Protein AF-A0A7V5NBK6-F1 (afdb_monomer_lite)

Foldseek 3Di:
DDDPPPPPDPPLADVVLVVLLVVLVVQLVVCVVVVVVVSSVVSLVVLVVVLVVLCVVVVLVVCVVVVHPCSVRNVVNSLVSQVSSLVSCCVVCVVVSVVVVVCSVCVVVPPPDDPVDDDDD

pLDDT: mean 81.42, std 16.16, range [35.44, 95.81]

Radius of gyration: 16.37 Å; chains: 1; bounding box: 48×30×37 Å

Secondary structure (DSSP, 8-state):
--------S--S--HHHHHHHHHHHHHHHHHHHTT-HHHHHHHHHHHHHHHHHHHHHH-HHHHHHTT-THHHHHHHHHHHHHHHHHHHHTTT-HHHHHHHHHHHHHTTT-TT----SPPP-

Structure (mmCIF, N/CA/C/O backbone):
data_AF-A0A7V5NBK6-F1
#
_entry.id   AF-A0A7V5NBK6-F1
#
loop_
_atom_site.group_PDB
_atom_site.id
_atom_site.type_symbol
_atom_site.label_atom_id
_atom_site.label_alt_id
_atom_site.label_comp_id
_atom_site.label_asym_id
_atom_site.label_entity_id
_atom_site.label_seq_id
_atom_site.pdbx_PDB_ins_code
_atom_site.Cartn_x
_atom_site.Cartn_y
_atom_site.Cartn_z
_atom_site.occupancy
_atom_site.B_iso_or_equiv
_atom_site.auth_seq_id
_atom_site.auth_comp_id
_atom_site.auth_asym_id
_atom_site.auth_atom_id
_atom_site.pdbx_PDB_model_num
ATOM 1 N N . TYR A 1 1 ? -25.155 3.751 -3.894 1.00 35.44 1 TYR A N 1
ATOM 2 C CA . TYR A 1 1 ? -23.989 4.277 -4.616 1.00 35.44 1 TYR A CA 1
ATOM 3 C C . TYR A 1 1 ? -23.010 3.127 -4.703 1.00 35.44 1 TYR A C 1
ATOM 5 O O . TYR A 1 1 ? -22.142 3.008 -3.852 1.00 35.44 1 TYR A O 1
ATOM 13 N N . ASP A 1 2 ? -23.285 2.220 -5.639 1.00 42.22 2 ASP A N 1
ATOM 14 C CA . ASP A 1 2 ? -22.357 1.173 -6.062 1.00 42.22 2 ASP A CA 1
ATOM 15 C C . ASP A 1 2 ? -21.517 1.798 -7.172 1.00 42.22 2 ASP A C 1
ATOM 17 O O . ASP A 1 2 ? -22.038 2.077 -8.251 1.00 42.22 2 ASP A O 1
ATOM 21 N N . ASP A 1 3 ? -20.259 2.114 -6.872 1.00 48.06 3 ASP A N 1
ATOM 22 C CA . ASP A 1 3 ? -19.284 2.413 -7.916 1.00 48.06 3 ASP A CA 1
ATOM 23 C C . ASP A 1 3 ? -18.773 1.071 -8.456 1.00 48.06 3 ASP A C 1
ATOM 25 O O . ASP A 1 3 ? -17.8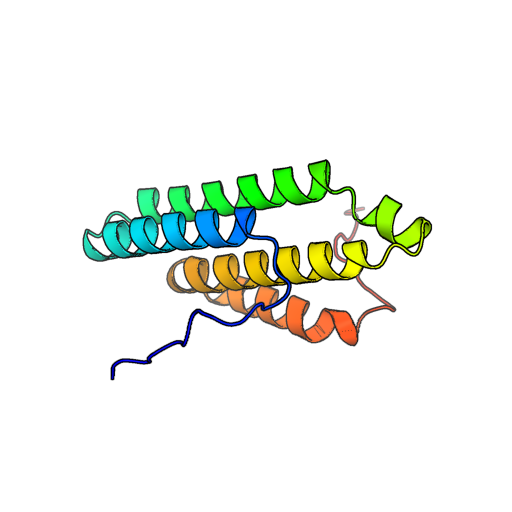92 0.438 -7.868 1.00 48.06 3 ASP A O 1
ATOM 29 N N . ASP A 1 4 ? -19.365 0.641 -9.571 1.00 44.78 4 ASP A N 1
ATOM 30 C CA . ASP A 1 4 ? -18.844 -0.405 -10.454 1.00 44.78 4 ASP A CA 1
ATOM 31 C C . ASP A 1 4 ? -17.496 0.062 -11.031 1.00 44.78 4 ASP A C 1
ATOM 33 O O . ASP A 1 4 ? -17.412 0.690 -12.090 1.00 44.78 4 ASP A O 1
ATOM 37 N N . TYR A 1 5 ? -16.409 -0.221 -10.312 1.00 48.91 5 TYR A N 1
ATOM 38 C CA . TYR A 1 5 ? -15.065 -0.161 -10.876 1.00 48.91 5 TYR A CA 1
ATOM 39 C C . TYR A 1 5 ? -14.827 -1.420 -11.716 1.00 48.91 5 TYR A C 1
ATOM 41 O O . TYR A 1 5 ? -14.483 -2.482 -11.198 1.00 48.91 5 TYR A O 1
ATOM 49 N N . ASP A 1 6 ? -15.019 -1.266 -13.024 1.00 41.75 6 ASP A N 1
ATOM 50 C CA . ASP A 1 6 ? -14.685 -2.224 -14.079 1.00 41.75 6 ASP A CA 1
ATOM 51 C C . ASP A 1 6 ? -13.217 -2.699 -13.950 1.00 41.75 6 ASP A C 1
ATOM 53 O O . ASP A 1 6 ? -12.273 -1.940 -14.186 1.00 41.75 6 ASP A O 1
ATOM 57 N N . TYR A 1 7 ? -13.023 -3.943 -13.489 1.00 47.78 7 TYR A N 1
ATOM 58 C CA . TYR A 1 7 ? -11.726 -4.503 -13.073 1.00 47.78 7 TYR A CA 1
ATOM 59 C C . TYR A 1 7 ? -11.005 -5.289 -14.189 1.00 47.78 7 TYR A C 1
ATOM 61 O O . TYR A 1 7 ? -9.951 -5.870 -13.933 1.00 47.78 7 TYR A O 1
ATOM 69 N N . ASP A 1 8 ? -11.528 -5.315 -15.418 1.00 50.47 8 ASP A N 1
ATOM 70 C CA . ASP A 1 8 ? -10.991 -6.143 -16.513 1.00 50.47 8 ASP A CA 1
ATOM 71 C C . ASP A 1 8 ? -10.438 -5.324 -17.688 1.00 50.47 8 ASP A C 1
ATOM 73 O O . ASP A 1 8 ? -10.733 -5.564 -18.857 1.00 50.47 8 ASP A O 1
ATOM 77 N N . ASN A 1 9 ? -9.535 -4.388 -17.389 1.00 45.22 9 ASN A N 1
ATOM 78 C CA . ASN A 1 9 ? -8.631 -3.836 -18.393 1.00 45.22 9 ASN A CA 1
ATOM 79 C C . ASN A 1 9 ? -7.176 -4.166 -18.024 1.00 45.22 9 ASN A C 1
ATOM 81 O O . ASN A 1 9 ? -6.767 -4.109 -16.861 1.00 45.22 9 ASN A O 1
ATOM 85 N N . ASP A 1 10 ? -6.376 -4.557 -19.019 1.00 55.09 10 ASP A N 1
ATOM 86 C CA . ASP A 1 10 ? -4.923 -4.708 -18.901 1.00 55.09 10 ASP A CA 1
ATOM 87 C C . ASP A 1 10 ? -4.296 -3.333 -18.612 1.00 55.09 10 ASP A C 1
ATOM 89 O O . ASP A 1 10 ? -3.780 -2.633 -19.481 1.00 55.09 10 ASP A O 1
ATOM 93 N N . ASP A 1 11 ? -4.374 -2.903 -17.354 1.00 57.75 11 ASP A N 1
ATOM 94 C CA . ASP A 1 1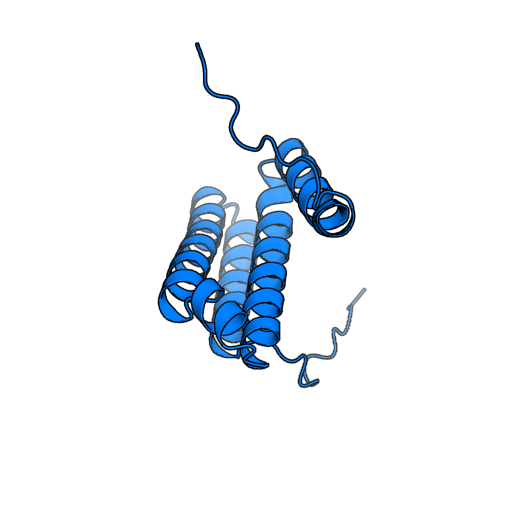1 ? -3.920 -1.589 -16.902 1.00 57.75 11 ASP A CA 1
ATOM 95 C C . ASP A 1 11 ? -2.388 -1.446 -16.957 1.00 57.75 11 ASP A C 1
ATOM 97 O O . ASP A 1 11 ? -1.833 -0.417 -16.552 1.00 57.75 11 ASP A O 1
ATOM 101 N N . GLY A 1 12 ? -1.665 -2.479 -17.402 1.00 67.50 12 GLY A N 1
ATOM 102 C CA . GLY A 1 12 ? -0.210 -2.497 -17.450 1.00 67.50 12 GLY A CA 1
ATOM 103 C C . GLY A 1 12 ? 0.440 -2.453 -16.065 1.00 67.50 12 GLY A C 1
ATOM 104 O O . GLY A 1 12 ? 1.528 -1.894 -15.930 1.00 67.50 12 GLY A O 1
ATOM 105 N N . TYR A 1 13 ? -0.216 -3.003 -15.039 1.00 79.19 13 TYR A N 1
ATOM 106 C CA . TYR A 1 13 ? 0.362 -3.230 -13.709 1.00 79.19 13 TYR A CA 1
ATOM 107 C C . TYR A 1 13 ? 0.889 -4.666 -13.583 1.00 79.19 13 TYR A C 1
ATOM 109 O O . TYR A 1 13 ? 0.547 -5.535 -14.384 1.00 79.19 13 TYR A O 1
ATOM 117 N N . ASP A 1 14 ? 1.768 -4.921 -12.614 1.00 84.44 14 ASP A N 1
ATOM 118 C CA . ASP A 1 14 ? 2.157 -6.292 -12.273 1.00 84.44 14 ASP A CA 1
ATOM 119 C C . ASP A 1 14 ? 1.028 -6.969 -11.473 1.00 84.44 14 ASP A C 1
ATOM 121 O O . ASP A 1 14 ? 0.571 -6.438 -10.453 1.00 84.44 14 ASP A O 1
ATOM 125 N N . ASN A 1 15 ? 0.565 -8.123 -11.961 1.00 87.44 15 ASN A N 1
ATOM 126 C CA . ASN A 1 15 ? -0.559 -8.859 -11.382 1.00 87.44 15 ASN A CA 1
ATOM 127 C C . ASN A 1 15 ? -0.257 -9.305 -9.951 1.00 87.44 15 ASN A C 1
ATOM 129 O O . ASN A 1 15 ? -1.145 -9.278 -9.107 1.00 87.44 15 ASN A O 1
ATOM 133 N N . GLU A 1 16 ? 1.010 -9.595 -9.641 1.00 88.44 16 GLU A N 1
ATOM 134 C CA . GLU A 1 16 ? 1.426 -9.974 -8.290 1.00 88.44 16 GLU A CA 1
ATOM 135 C C . GLU A 1 16 ? 1.048 -8.906 -7.248 1.00 88.44 16 GLU A C 1
ATOM 137 O O . GLU A 1 16 ? 0.559 -9.216 -6.159 1.00 88.44 16 GLU A O 1
ATOM 142 N N . ILE A 1 17 ? 1.254 -7.629 -7.585 1.00 91.19 17 ILE A N 1
ATOM 143 C CA . ILE A 1 17 ? 0.949 -6.512 -6.686 1.00 91.19 17 ILE A CA 1
ATOM 144 C C . ILE A 1 17 ? -0.551 -6.233 -6.646 1.00 91.19 17 ILE A C 1
ATOM 146 O O . ILE A 1 17 ? -1.062 -5.901 -5.577 1.00 91.19 17 ILE A O 1
ATOM 150 N N . LYS A 1 18 ? -1.263 -6.401 -7.767 1.00 90.88 18 LYS A N 1
ATOM 151 C CA . LYS A 1 18 ? -2.729 -6.287 -7.807 1.00 90.88 18 LYS A CA 1
ATOM 152 C C . LYS A 1 18 ? -3.402 -7.326 -6.914 1.00 90.88 18 LYS A C 1
ATOM 154 O O . LYS A 1 18 ? -4.229 -6.972 -6.080 1.00 90.88 18 LYS A O 1
ATOM 159 N N . ASP A 1 19 ? -3.017 -8.589 -7.039 1.00 91.31 19 ASP A N 1
ATOM 160 C CA . ASP A 1 19 ? -3.617 -9.672 -6.259 1.00 91.31 19 ASP A CA 1
ATOM 161 C C . ASP A 1 19 ? -3.348 -9.486 -4.764 1.00 91.31 19 ASP A C 1
ATOM 163 O O . ASP A 1 19 ? -4.234 -9.668 -3.922 1.00 91.31 19 ASP A O 1
ATOM 167 N N . PHE A 1 20 ? -2.136 -9.040 -4.418 1.00 92.81 20 PHE A N 1
ATOM 168 C CA . PHE A 1 20 ? -1.808 -8.721 -3.035 1.00 92.81 20 PHE A CA 1
ATOM 169 C C . PHE A 1 20 ? -2.574 -7.489 -2.526 1.00 92.81 20 PHE A C 1
ATOM 171 O O . PHE A 1 20 ? -3.049 -7.502 -1.393 1.00 92.81 20 PHE A O 1
ATOM 178 N N . GLN A 1 21 ? -2.758 -6.455 -3.355 1.00 94.06 21 GLN A N 1
ATOM 179 C CA . GLN A 1 21 ? -3.557 -5.269 -3.026 1.00 94.06 21 GLN A CA 1
ATOM 180 C C . GLN A 1 21 ? -5.001 -5.653 -2.698 1.00 94.06 21 GLN A C 1
ATOM 182 O O . GLN A 1 21 ? -5.469 -5.289 -1.621 1.00 94.06 21 GLN A O 1
ATOM 187 N N . LYS A 1 22 ? -5.660 -6.454 -3.546 1.00 92.94 22 LYS A N 1
ATOM 188 C CA . LYS A 1 22 ? -7.026 -6.953 -3.305 1.00 92.94 22 LYS A CA 1
ATOM 189 C C . LYS A 1 22 ? -7.138 -7.690 -1.978 1.00 92.94 22 LYS A C 1
ATOM 191 O O . LYS A 1 22 ? -8.056 -7.462 -1.194 1.00 92.94 22 LYS A O 1
ATOM 196 N N . LYS A 1 23 ? -6.178 -8.575 -1.698 1.00 94.69 23 LYS A N 1
ATOM 197 C CA . LYS A 1 23 ? -6.149 -9.323 -0.438 1.00 94.69 23 LYS A CA 1
ATOM 198 C C . LYS A 1 23 ? -6.077 -8.382 0.766 1.00 94.69 23 LYS A C 1
ATOM 200 O O . LYS A 1 23 ? -6.795 -8.589 1.743 1.00 94.69 23 LYS A O 1
ATOM 205 N N . ILE A 1 24 ? -5.215 -7.368 0.707 1.00 94.81 24 ILE A N 1
ATOM 206 C CA . ILE A 1 24 ? -5.074 -6.392 1.791 1.00 94.81 24 ILE A CA 1
ATOM 207 C C . ILE A 1 24 ? -6.312 -5.513 1.913 1.00 94.81 24 ILE A C 1
ATOM 209 O O . ILE A 1 24 ? -6.725 -5.255 3.034 1.00 94.81 24 ILE A O 1
ATOM 213 N N . GLU A 1 25 ? -6.942 -5.124 0.809 1.00 93.94 25 GLU A N 1
ATOM 214 C CA . GLU A 1 25 ? -8.180 -4.344 0.812 1.00 93.94 25 GLU A CA 1
ATOM 215 C C . GLU A 1 25 ? -9.305 -5.055 1.570 1.00 93.94 25 GLU A C 1
ATOM 217 O O . GLU A 1 25 ? -9.909 -4.477 2.473 1.00 93.94 25 GLU A O 1
ATOM 222 N N . VAL A 1 26 ? -9.518 -6.342 1.277 1.00 94.81 26 VAL A N 1
ATOM 223 C CA . VAL A 1 26 ? -10.523 -7.165 1.964 1.00 94.81 26 VAL A CA 1
ATOM 224 C C . VAL A 1 26 ? -10.208 -7.288 3.457 1.00 94.81 26 VAL A C 1
ATOM 226 O O . VAL A 1 26 ? -11.099 -7.132 4.295 1.00 94.81 26 VAL A O 1
ATOM 229 N N . ILE A 1 27 ? -8.943 -7.543 3.811 1.00 94.31 27 ILE A N 1
ATOM 230 C CA . ILE A 1 27 ? -8.518 -7.636 5.215 1.00 94.31 27 ILE A CA 1
ATOM 231 C C . ILE A 1 27 ? -8.724 -6.292 5.917 1.00 94.31 27 ILE A C 1
ATOM 233 O O . ILE A 1 27 ? -9.300 -6.253 7.000 1.00 94.31 27 ILE A O 1
ATOM 237 N N . TYR A 1 28 ? -8.283 -5.199 5.303 1.00 94.06 28 TYR A N 1
ATOM 238 C CA . TYR A 1 28 ? -8.379 -3.852 5.843 1.00 94.06 28 TYR A CA 1
ATOM 239 C C . TYR A 1 28 ? -9.836 -3.463 6.101 1.00 94.06 28 TYR A C 1
ATOM 241 O O . TYR A 1 28 ? -10.166 -3.083 7.221 1.00 94.06 28 TYR A O 1
ATOM 249 N N . ALA A 1 29 ? -10.721 -3.637 5.113 1.00 93.81 29 ALA A N 1
ATOM 250 C CA . ALA A 1 29 ? -12.145 -3.339 5.249 1.00 93.81 29 ALA A CA 1
ATOM 251 C C . ALA A 1 29 ? -12.797 -4.166 6.367 1.00 93.81 29 ALA A C 1
ATOM 253 O O . ALA A 1 29 ? -13.503 -3.622 7.216 1.00 93.81 29 ALA A O 1
ATOM 254 N N . ASN A 1 30 ? -12.503 -5.469 6.432 1.00 95.81 30 ASN A N 1
ATOM 255 C CA . ASN A 1 30 ? -13.010 -6.338 7.493 1.00 95.81 30 ASN A CA 1
ATOM 256 C C . ASN A 1 30 ? -12.528 -5.889 8.885 1.00 95.81 30 ASN A C 1
ATOM 258 O O . ASN A 1 30 ? -13.326 -5.792 9.817 1.00 95.81 30 ASN A O 1
ATOM 262 N N . LYS A 1 31 ? -11.235 -5.577 9.032 1.00 95.12 31 LYS A N 1
ATOM 263 C CA . LYS A 1 31 ? -10.664 -5.116 10.304 1.00 95.12 31 LYS A CA 1
ATOM 264 C C . LYS A 1 31 ? -11.204 -3.753 10.719 1.00 95.12 31 LYS A C 1
ATOM 266 O O . LYS A 1 31 ? -11.528 -3.577 11.891 1.00 95.12 31 LYS A O 1
ATOM 271 N N . MET A 1 32 ? -11.384 -2.836 9.773 1.00 92.00 32 MET A N 1
ATOM 272 C CA . MET A 1 32 ? -11.971 -1.524 10.034 1.00 92.00 32 MET A CA 1
ATOM 273 C C . MET A 1 32 ? -13.431 -1.638 10.498 1.00 92.00 32 MET A C 1
ATOM 275 O O . MET A 1 32 ? -13.799 -1.019 11.493 1.00 92.00 32 MET A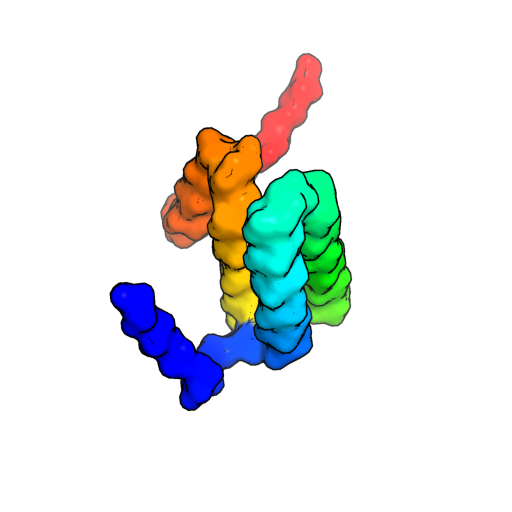 O 1
ATOM 279 N N . ASN A 1 33 ? -14.234 -2.497 9.855 1.00 94.62 33 ASN A N 1
ATOM 280 C CA . ASN A 1 33 ? -15.630 -2.750 10.238 1.00 94.62 33 ASN A CA 1
ATOM 281 C C . ASN A 1 33 ? -15.766 -3.369 11.637 1.00 94.62 33 ASN A C 1
ATOM 283 O O . ASN A 1 33 ? -16.750 -3.129 12.329 1.00 94.62 33 ASN A O 1
ATOM 287 N N . ASN A 1 34 ? -14.769 -4.145 12.065 1.00 95.44 34 ASN A N 1
ATOM 288 C CA . ASN A 1 34 ? -14.718 -4.755 13.392 1.00 95.44 34 ASN A CA 1
ATOM 289 C C . ASN A 1 34 ? -14.028 -3.868 14.447 1.00 95.44 34 ASN A C 1
ATOM 291 O O . ASN A 1 34 ? -13.725 -4.351 15.536 1.00 95.44 34 ASN A O 1
ATOM 295 N N . TYR A 1 35 ? -13.742 -2.596 14.140 1.00 92.38 35 TYR A N 1
ATOM 296 C CA . TYR A 1 35 ? -13.006 -1.663 15.009 1.00 92.38 35 TYR A CA 1
ATOM 297 C C . TYR A 1 35 ? -11.597 -2.151 15.417 1.00 92.38 35 TYR A C 1
ATOM 299 O O . TYR A 1 35 ? -11.006 -1.669 16.383 1.00 92.38 35 TYR A O 1
ATOM 307 N N . GLN A 1 36 ? -11.017 -3.079 14.650 1.00 94.56 36 GLN A N 1
ATOM 308 C CA . GLN A 1 36 ? -9.682 -3.652 14.851 1.00 94.56 36 GLN A CA 1
ATOM 309 C C . GLN A 1 36 ? -8.616 -2.796 14.151 1.00 94.56 36 GLN A C 1
ATOM 311 O O . GLN A 1 36 ? -8.009 -3.187 13.151 1.00 94.56 36 GLN A O 1
ATOM 316 N N . LEU A 1 37 ? -8.434 -1.573 14.653 1.00 91.88 37 LEU A N 1
ATOM 317 C CA . LEU A 1 37 ? -7.603 -0.538 14.026 1.00 91.88 37 LEU A CA 1
ATOM 318 C C . LEU A 1 37 ? -6.122 -0.931 13.908 1.00 91.88 37 LEU A C 1
ATOM 320 O O . LEU A 1 37 ? -5.481 -0.651 12.894 1.00 91.88 37 LEU A O 1
ATOM 324 N N . TYR A 1 38 ? -5.575 -1.596 14.926 1.00 93.31 38 TYR A N 1
ATOM 325 C CA . TYR A 1 38 ? -4.172 -2.015 14.942 1.00 93.31 38 TYR A CA 1
ATOM 326 C C . TYR A 1 38 ? -3.890 -3.092 13.886 1.00 93.31 38 TYR A C 1
ATOM 328 O O . TYR A 1 38 ? -2.884 -3.051 13.175 1.00 93.31 38 TYR A O 1
ATOM 336 N N . GLU A 1 39 ? -4.804 -4.043 13.735 1.00 93.88 39 GLU A N 1
ATOM 337 C CA . GLU A 1 39 ? -4.729 -5.112 12.751 1.00 93.88 39 GLU A CA 1
ATOM 338 C C . GLU A 1 39 ? -4.934 -4.578 11.331 1.00 93.88 39 GLU A C 1
ATOM 340 O O . GLU A 1 39 ? -4.223 -5.003 10.418 1.00 93.88 39 GLU A O 1
ATOM 345 N N . ALA A 1 40 ? -5.844 -3.613 11.145 1.00 93.44 40 ALA A N 1
ATOM 346 C CA . ALA A 1 40 ? -6.010 -2.910 9.874 1.00 93.44 40 ALA A CA 1
ATOM 347 C C . ALA A 1 40 ? -4.705 -2.205 9.467 1.00 93.44 40 ALA A C 1
ATOM 349 O O . ALA A 1 40 ? -4.220 -2.378 8.348 1.00 93.44 40 ALA A O 1
ATOM 350 N N . LEU A 1 41 ? -4.072 -1.492 10.403 1.00 94.19 41 LEU A N 1
ATOM 351 C CA . LEU A 1 41 ? -2.787 -0.831 10.176 1.00 94.19 41 LEU A CA 1
ATOM 352 C C . LEU A 1 41 ? -1.664 -1.838 9.874 1.00 94.19 41 LEU A C 1
ATOM 354 O O . LEU A 1 41 ? -0.846 -1.626 8.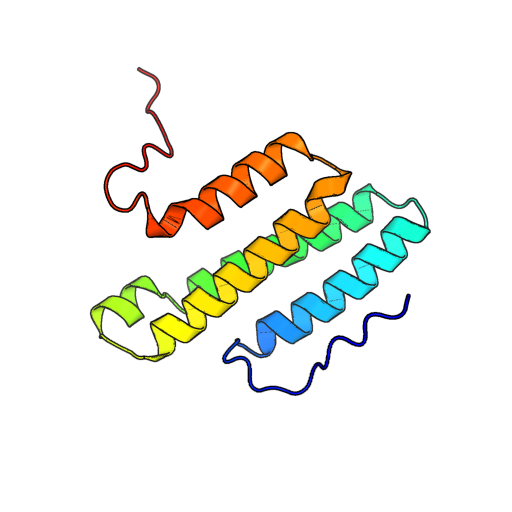979 1.00 94.19 41 LEU A O 1
ATOM 358 N N . THR A 1 42 ? -1.648 -2.972 10.574 1.00 94.75 42 THR A N 1
ATOM 359 C CA . THR A 1 42 ? -0.685 -4.056 10.334 1.00 94.75 42 THR A CA 1
ATOM 360 C C . THR A 1 42 ? -0.834 -4.636 8.925 1.00 94.75 42 THR A C 1
ATOM 362 O O . THR A 1 42 ? 0.171 -4.909 8.261 1.00 94.75 42 THR A O 1
ATOM 365 N N . ALA A 1 43 ? -2.068 -4.770 8.429 1.00 94.44 43 ALA A N 1
ATOM 366 C CA . ALA A 1 43 ? -2.335 -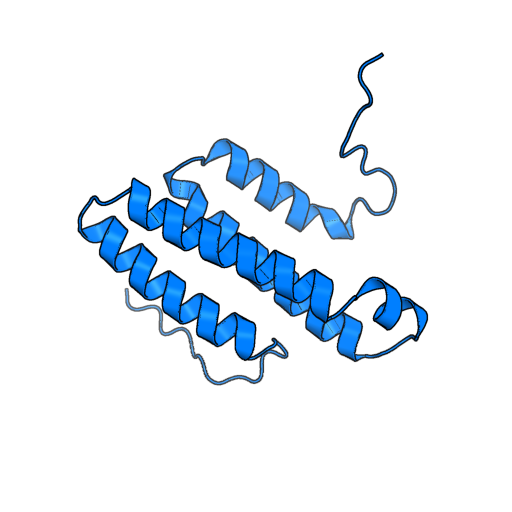5.195 7.059 1.00 94.44 43 ALA A CA 1
ATOM 367 C C . ALA A 1 43 ? -1.764 -4.193 6.041 1.00 94.44 43 ALA A C 1
ATOM 369 O O . ALA A 1 43 ? -1.050 -4.602 5.122 1.00 94.44 43 ALA A O 1
ATOM 370 N N . VAL A 1 44 ? -1.963 -2.888 6.250 1.00 94.94 44 VAL A N 1
ATOM 371 C CA . VAL A 1 44 ? -1.365 -1.846 5.395 1.00 94.94 44 VAL A CA 1
ATOM 372 C C . VAL A 1 44 ? 0.164 -1.921 5.412 1.00 94.94 44 VAL A C 1
ATOM 374 O O . VAL A 1 44 ? 0.793 -1.916 4.354 1.00 94.94 44 VAL A O 1
ATOM 377 N N . PHE A 1 45 ? 0.793 -2.082 6.579 1.00 93.75 45 PHE A N 1
ATOM 378 C CA . PHE A 1 45 ? 2.251 -2.229 6.658 1.00 93.75 45 PHE A CA 1
ATOM 379 C C . PHE A 1 45 ? 2.773 -3.498 5.981 1.00 93.75 45 PHE A C 1
ATOM 381 O O . PHE A 1 45 ? 3.888 -3.501 5.458 1.00 93.75 45 PHE A O 1
ATOM 388 N N . SER A 1 46 ? 1.987 -4.575 5.944 1.00 95.00 46 SER A N 1
ATOM 389 C CA . SER A 1 46 ? 2.355 -5.764 5.172 1.00 95.00 46 SER A CA 1
ATOM 390 C C . SER A 1 46 ? 2.393 -5.475 3.664 1.00 95.00 46 SER A C 1
ATOM 392 O O . SER A 1 46 ? 3.287 -5.962 2.971 1.00 95.00 46 SER A O 1
ATOM 394 N N . PHE A 1 47 ? 1.506 -4.602 3.171 1.00 95.06 47 PHE A N 1
ATOM 395 C CA . PHE A 1 47 ? 1.528 -4.113 1.793 1.00 95.06 47 PHE A CA 1
ATOM 396 C C . PHE A 1 47 ? 2.746 -3.231 1.509 1.00 95.06 47 PHE A C 1
ATOM 398 O O . PHE A 1 47 ? 3.426 -3.436 0.506 1.00 95.06 47 PHE A O 1
ATOM 405 N N . VAL A 1 48 ? 3.093 -2.324 2.430 1.00 94.06 48 VAL A N 1
ATOM 406 C CA . VAL A 1 48 ? 4.327 -1.518 2.347 1.00 94.06 48 VAL A CA 1
ATOM 407 C C . VAL A 1 48 ? 5.557 -2.420 2.205 1.00 94.06 48 VAL A C 1
ATOM 409 O O . VAL A 1 48 ? 6.363 -2.225 1.298 1.00 94.06 48 VAL A O 1
ATOM 412 N N . LYS A 1 49 ? 5.675 -3.457 3.045 1.00 94.31 49 LYS A N 1
ATOM 413 C CA . LYS A 1 49 ? 6.777 -4.433 2.971 1.00 94.31 49 LYS A CA 1
ATOM 414 C C . LYS A 1 49 ? 6.803 -5.183 1.639 1.00 94.31 49 LYS A C 1
ATOM 416 O O . LYS A 1 49 ? 7.878 -5.433 1.103 1.00 94.31 49 LYS A O 1
ATOM 421 N N . LYS A 1 50 ? 5.638 -5.536 1.089 1.00 93.50 50 LYS A N 1
ATOM 422 C CA . LYS A 1 50 ? 5.561 -6.204 -0.215 1.00 93.50 50 LYS A CA 1
ATOM 423 C C . LYS A 1 50 ? 6.056 -5.298 -1.345 1.00 93.50 50 LYS A C 1
ATOM 425 O O . LYS A 1 50 ? 6.790 -5.772 -2.207 1.00 93.50 50 LYS A O 1
ATOM 430 N N . LEU A 1 51 ? 5.706 -4.010 -1.328 1.00 92.75 51 LEU A N 1
ATOM 431 C CA . LEU A 1 51 ? 6.222 -3.044 -2.304 1.00 92.75 51 LEU A CA 1
ATOM 432 C C . LEU A 1 51 ? 7.735 -2.843 -2.178 1.00 92.75 51 LEU A C 1
ATOM 434 O O . LEU A 1 51 ? 8.410 -2.756 -3.201 1.00 92.75 51 LEU A O 1
ATOM 438 N N . ASP A 1 52 ? 8.265 -2.817 -0.953 1.00 92.56 52 ASP A N 1
ATOM 439 C CA . ASP A 1 52 ? 9.709 -2.740 -0.699 1.00 92.56 52 ASP A CA 1
ATOM 440 C C . ASP A 1 52 ? 10.459 -3.969 -1.252 1.00 92.56 52 ASP A C 1
ATOM 442 O O . ASP A 1 52 ? 11.487 -3.862 -1.919 1.00 92.56 52 ASP A O 1
ATOM 446 N N . GLN A 1 53 ? 9.898 -5.167 -1.084 1.00 93.19 53 GLN A N 1
ATOM 447 C CA . GLN A 1 53 ? 10.446 -6.370 -1.717 1.00 93.19 53 GLN A CA 1
ATOM 448 C C . GLN A 1 53 ? 10.371 -6.293 -3.245 1.00 93.19 53 GLN A C 1
ATOM 450 O O . GLN A 1 53 ? 11.326 -6.652 -3.929 1.00 93.19 53 GLN A O 1
ATOM 455 N N . TYR A 1 54 ? 9.260 -5.797 -3.787 1.00 91.75 54 TYR A N 1
ATOM 456 C CA . TYR A 1 54 ? 9.048 -5.692 -5.226 1.00 91.75 54 TYR A CA 1
ATOM 457 C C . TYR A 1 54 ? 10.017 -4.711 -5.900 1.00 91.75 54 TYR A C 1
ATOM 459 O O . TYR A 1 54 ? 10.585 -5.036 -6.943 1.00 91.75 54 TYR A O 1
ATOM 467 N N . ILE A 1 55 ? 10.265 -3.537 -5.303 1.00 90.88 55 ILE A N 1
ATOM 468 C CA . ILE A 1 55 ? 11.253 -2.585 -5.838 1.00 90.88 55 ILE A CA 1
ATOM 469 C C . ILE A 1 55 ? 12.667 -3.178 -5.823 1.00 90.88 55 ILE A C 1
ATOM 471 O O . ILE A 1 55 ? 13.397 -3.006 -6.797 1.00 90.88 55 ILE A O 1
ATOM 475 N N . ASN A 1 56 ? 13.022 -3.924 -4.772 1.00 89.69 56 ASN A N 1
ATOM 476 C CA . ASN A 1 56 ? 14.316 -4.596 -4.671 1.00 89.69 56 ASN A CA 1
ATOM 477 C C . ASN A 1 56 ? 14.461 -5.743 -5.681 1.00 89.69 56 ASN A C 1
ATOM 479 O O . ASN A 1 56 ? 15.528 -5.916 -6.250 1.00 89.69 56 ASN A O 1
ATOM 483 N N . GLN A 1 57 ? 13.400 -6.508 -5.947 1.00 89.75 57 GLN A N 1
ATOM 484 C CA . GLN A 1 57 ? 13.439 -7.615 -6.912 1.00 89.75 57 GLN A CA 1
ATOM 485 C C . GLN A 1 57 ? 13.494 -7.143 -8.365 1.00 89.75 57 GLN A C 1
ATOM 487 O O . GLN A 1 57 ? 14.172 -7.751 -9.188 1.00 89.75 57 GLN A O 1
ATOM 492 N N . LYS A 1 58 ? 12.744 -6.089 -8.706 1.00 87.44 58 LYS A N 1
ATOM 493 C CA . LYS A 1 58 ? 12.667 -5.586 -10.085 1.00 87.44 58 LYS A CA 1
ATOM 494 C C . LYS A 1 58 ? 13.793 -4.615 -10.436 1.00 87.44 58 LYS A C 1
ATOM 496 O O . LYS A 1 58 ? 13.935 -4.288 -11.609 1.00 87.44 58 LYS A O 1
ATOM 501 N N . GLU A 1 59 ? 14.532 -4.121 -9.440 1.00 88.50 59 GLU A N 1
ATOM 502 C CA . GLU A 1 59 ? 15.661 -3.192 -9.581 1.00 88.50 59 GLU A CA 1
ATOM 503 C C . GLU A 1 59 ? 15.445 -2.131 -10.680 1.00 88.50 59 GLU A C 1
ATOM 505 O O . GLU A 1 59 ? 16.196 -2.060 -11.662 1.00 88.50 59 GLU A O 1
ATOM 510 N N . PRO A 1 60 ? 14.405 -1.280 -10.571 1.00 83.00 60 PRO A N 1
ATOM 511 C CA . PRO A 1 60 ? 14.000 -0.402 -11.668 1.00 83.00 60 PRO A CA 1
ATOM 512 C C . PRO A 1 60 ? 15.120 0.540 -12.128 1.00 83.00 60 PRO A C 1
ATOM 514 O O . PRO A 1 60 ? 15.160 0.916 -13.297 1.00 83.00 60 PRO A O 1
ATOM 517 N N . TRP A 1 61 ? 16.070 0.887 -11.251 1.00 85.56 61 TRP A N 1
ATOM 518 C CA . TRP A 1 61 ? 17.243 1.690 -11.609 1.00 85.56 61 TRP A CA 1
ATOM 519 C C . TRP A 1 61 ? 18.143 1.019 -12.655 1.00 85.56 61 TRP A C 1
ATOM 521 O O . TRP A 1 61 ? 18.730 1.728 -13.473 1.00 85.56 61 TRP A O 1
ATOM 531 N N . GLN A 1 62 ? 18.251 -0.314 -12.670 1.00 84.56 62 GLN A N 1
ATOM 532 C CA . GLN A 1 62 ? 18.983 -1.035 -13.717 1.00 84.56 62 GLN A CA 1
ATOM 533 C C . GLN A 1 62 ? 18.172 -1.089 -15.011 1.00 84.56 62 GLN A C 1
ATOM 535 O O . GLN A 1 62 ? 18.704 -0.833 -16.091 1.00 84.56 62 GLN A O 1
ATOM 540 N N . LEU A 1 63 ? 16.863 -1.338 -14.910 1.00 83.38 63 LEU A N 1
ATOM 541 C CA . LEU A 1 63 ? 15.973 -1.396 -16.073 1.00 83.38 63 LEU A CA 1
ATOM 542 C C . LEU A 1 63 ? 15.935 -0.064 -16.841 1.00 83.38 63 LEU A C 1
ATOM 544 O O . LEU A 1 63 ? 15.947 -0.062 -18.072 1.00 83.38 63 LEU A O 1
ATOM 548 N N . ILE A 1 64 ? 15.957 1.068 -16.127 1.00 84.31 64 ILE A N 1
ATOM 549 C CA . ILE A 1 64 ? 16.027 2.411 -16.726 1.00 84.31 64 ILE A CA 1
ATOM 550 C C . ILE A 1 64 ? 17.350 2.610 -17.473 1.00 84.31 64 ILE A C 1
ATOM 552 O O . ILE A 1 64 ? 17.344 3.098 -18.605 1.00 84.31 64 ILE A O 1
ATOM 556 N N . LYS A 1 65 ? 18.483 2.212 -16.873 1.00 81.62 65 LYS A N 1
ATOM 557 C CA . LYS A 1 65 ? 19.808 2.314 -17.514 1.00 81.62 65 LYS A CA 1
ATOM 558 C C . LYS A 1 65 ? 19.870 1.513 -18.812 1.00 81.62 65 LYS A C 1
ATOM 560 O O . LYS A 1 65 ? 20.423 1.991 -19.797 1.00 81.62 65 LYS A O 1
ATOM 565 N N . ASN A 1 66 ? 19.224 0.352 -18.831 1.00 81.50 66 ASN A N 1
ATOM 566 C CA . ASN A 1 66 ? 19.160 -0.533 -19.991 1.00 81.50 66 ASN A CA 1
ATOM 567 C C . ASN A 1 66 ? 18.079 -0.130 -21.015 1.00 81.50 66 ASN A C 1
ATOM 569 O O . ASN A 1 66 ? 17.856 -0.864 -21.973 1.00 81.50 66 ASN A O 1
ATOM 573 N N . ARG A 1 67 ? 17.395 1.015 -20.828 1.00 77.62 67 ARG A N 1
ATOM 574 C CA . ARG A 1 67 ? 16.261 1.489 -21.652 1.00 77.62 67 ARG A CA 1
ATOM 575 C C . ARG A 1 67 ? 15.170 0.428 -21.860 1.00 77.62 67 ARG A C 1
ATOM 577 O O . ARG A 1 67 ? 14.503 0.414 -22.893 1.00 77.62 67 ARG A O 1
ATOM 584 N N . ASN A 1 68 ? 14.972 -0.445 -20.874 1.00 78.75 68 ASN A N 1
ATOM 585 C CA . ASN A 1 68 ? 13.960 -1.489 -20.942 1.00 78.75 68 ASN A CA 1
ATOM 586 C C . ASN A 1 68 ? 12.565 -0.874 -20.713 1.00 78.75 68 ASN A C 1
ATOM 588 O O . ASN A 1 68 ? 12.332 -0.167 -19.728 1.00 78.75 68 ASN A O 1
ATOM 592 N N . SER A 1 69 ? 11.619 -1.162 -21.611 1.00 77.88 69 SER A N 1
ATOM 593 C CA . SER A 1 69 ? 10.218 -0.736 -21.511 1.00 77.88 69 SER A CA 1
ATOM 594 C C . SER A 1 69 ? 9.519 -1.229 -20.238 1.00 77.88 69 SER A C 1
ATOM 596 O O . SER A 1 69 ? 8.587 -0.580 -19.757 1.00 77.88 69 SER A O 1
ATOM 598 N N . GLU A 1 70 ? 9.992 -2.325 -19.641 1.00 81.06 70 GLU A N 1
ATOM 599 C CA . GLU A 1 70 ? 9.479 -2.871 -18.380 1.00 81.06 70 GLU A CA 1
ATOM 600 C C . GLU A 1 70 ? 9.692 -1.933 -17.189 1.00 81.06 70 GLU A C 1
ATOM 602 O O . GLU A 1 70 ? 8.879 -1.930 -16.264 1.00 81.06 70 GLU A O 1
ATOM 607 N N . ALA A 1 71 ? 10.708 -1.061 -17.230 1.00 82.81 71 ALA A N 1
ATOM 608 C CA . ALA A 1 71 ? 10.932 -0.061 -16.186 1.00 82.81 71 ALA A CA 1
ATOM 609 C C . ALA A 1 71 ? 9.681 0.797 -15.951 1.00 82.81 71 ALA A C 1
ATOM 611 O O . ALA A 1 71 ? 9.302 1.076 -14.812 1.00 82.81 71 ALA A O 1
ATOM 612 N N . LYS A 1 72 ? 8.989 1.171 -17.036 1.00 82.56 72 LYS A N 1
ATOM 613 C CA . LYS A 1 72 ? 7.762 1.967 -16.965 1.00 82.56 72 LYS A CA 1
ATOM 614 C C . LYS A 1 72 ? 6.642 1.196 -16.267 1.00 82.56 72 LYS A C 1
ATOM 616 O O . LYS A 1 72 ? 5.955 1.775 -15.430 1.00 82.56 72 LYS A O 1
ATOM 621 N N . LYS A 1 73 ? 6.494 -0.102 -16.556 1.00 86.12 73 LYS A N 1
ATOM 622 C CA . LYS A 1 73 ? 5.514 -0.993 -15.908 1.00 86.12 73 LYS A CA 1
ATOM 623 C C . LYS A 1 73 ? 5.781 -1.125 -14.406 1.00 86.12 73 LYS A C 1
ATOM 625 O O . LYS A 1 73 ? 4.864 -0.964 -13.597 1.00 86.12 73 LYS A O 1
ATOM 630 N N . VAL A 1 74 ? 7.040 -1.337 -14.020 1.00 88.12 74 VAL A N 1
ATOM 631 C CA . VAL A 1 74 ? 7.452 -1.452 -12.611 1.00 88.12 74 VAL A CA 1
ATOM 632 C C . VAL A 1 74 ? 7.159 -0.160 -11.843 1.00 88.12 74 VAL A C 1
ATOM 634 O O . VAL A 1 74 ? 6.502 -0.202 -10.805 1.00 88.12 74 VAL A O 1
ATOM 637 N N . LEU A 1 75 ? 7.556 0.998 -12.379 1.00 86.38 75 LEU A N 1
ATOM 638 C CA . LEU A 1 75 ? 7.309 2.302 -11.748 1.00 86.38 75 LEU A CA 1
ATOM 639 C C . LEU A 1 75 ? 5.817 2.651 -11.655 1.00 86.38 75 LEU A C 1
ATOM 641 O O . LEU A 1 75 ? 5.369 3.197 -10.642 1.00 86.38 75 LEU A O 1
ATOM 645 N N . LYS A 1 76 ? 5.032 2.317 -12.691 1.00 87.25 76 LYS A N 1
ATOM 646 C CA . LYS A 1 76 ? 3.573 2.499 -12.681 1.00 87.25 76 LYS A CA 1
ATOM 647 C C . LYS A 1 76 ? 2.948 1.677 -11.550 1.00 87.25 76 LYS A C 1
ATOM 649 O O . LYS A 1 76 ? 2.139 2.206 -10.791 1.00 87.25 76 LYS A O 1
ATOM 654 N N . THR A 1 77 ? 3.381 0.424 -11.401 1.00 89.50 77 THR A N 1
ATOM 655 C CA . THR A 1 77 ? 2.928 -0.499 -10.346 1.00 89.50 77 THR A CA 1
ATOM 656 C C . THR A 1 77 ? 3.298 -0.004 -8.948 1.00 89.50 77 THR A C 1
ATOM 658 O O . THR A 1 77 ? 2.455 -0.006 -8.056 1.00 89.50 77 THR A O 1
ATOM 661 N N . LEU A 1 78 ? 4.519 0.502 -8.758 1.00 89.81 78 LEU A N 1
ATOM 662 C CA . LEU A 1 78 ? 4.940 1.088 -7.481 1.00 89.81 78 LEU A CA 1
ATOM 663 C C . LEU A 1 78 ? 4.094 2.308 -7.110 1.00 89.81 78 LEU A C 1
ATOM 665 O O . LEU A 1 78 ? 3.615 2.415 -5.986 1.00 89.81 78 LEU A O 1
ATOM 669 N N . THR A 1 79 ? 3.851 3.199 -8.072 1.00 88.94 79 THR A N 1
ATOM 670 C CA . THR A 1 79 ? 3.030 4.397 -7.849 1.00 88.94 79 THR A CA 1
ATOM 671 C C . THR A 1 79 ? 1.584 4.026 -7.515 1.00 88.94 79 THR A C 1
ATOM 673 O O . THR A 1 79 ? 0.982 4.641 -6.637 1.00 88.94 79 THR A O 1
ATOM 676 N N . PHE A 1 80 ? 1.028 3.010 -8.183 1.00 89.69 80 PHE A N 1
ATOM 677 C CA . PHE A 1 80 ? -0.277 2.440 -7.839 1.00 89.69 80 PHE A CA 1
ATOM 678 C C . PHE A 1 80 ? -0.301 1.939 -6.390 1.00 89.69 80 PHE A C 1
ATOM 680 O O . PHE A 1 80 ? -1.176 2.329 -5.622 1.00 89.69 80 PHE A O 1
ATOM 687 N N . GLY A 1 81 ? 0.705 1.164 -5.980 1.00 91.44 81 GLY A N 1
ATOM 688 C CA . GLY A 1 81 ? 0.817 0.683 -4.606 1.00 91.44 81 GLY A CA 1
ATOM 689 C C . GLY A 1 81 ? 0.879 1.811 -3.568 1.00 91.44 81 GLY A C 1
ATOM 690 O O . GLY A 1 81 ? 0.149 1.780 -2.580 1.00 91.44 81 GLY A O 1
ATOM 691 N N . ILE A 1 82 ? 1.691 2.845 -3.808 1.00 90.81 82 ILE A N 1
ATOM 692 C CA . ILE A 1 82 ? 1.813 3.985 -2.883 1.00 90.81 82 ILE A CA 1
ATOM 693 C C . ILE A 1 82 ? 0.478 4.729 -2.744 1.00 90.81 82 ILE A C 1
ATOM 695 O O . ILE A 1 82 ? 0.095 5.080 -1.631 1.00 90.81 82 ILE A O 1
ATOM 699 N N . LYS A 1 83 ? -0.267 4.930 -3.840 1.00 90.31 83 LYS A N 1
ATOM 700 C CA . LYS A 1 83 ? -1.597 5.562 -3.780 1.00 90.31 83 LYS A CA 1
ATOM 701 C C . LYS A 1 83 ? -2.565 4.790 -2.880 1.00 90.31 83 LYS A C 1
ATOM 703 O O . LYS A 1 83 ? -3.263 5.413 -2.085 1.00 90.31 83 LYS A O 1
ATOM 708 N N . ASN A 1 84 ? -2.562 3.459 -2.956 1.00 92.69 84 ASN A N 1
ATOM 709 C CA . ASN A 1 84 ? -3.401 2.623 -2.092 1.00 92.69 84 ASN A CA 1
ATOM 710 C C . ASN A 1 84 ? -3.007 2.747 -0.614 1.00 92.69 84 ASN A C 1
ATOM 712 O O . ASN A 1 84 ? -3.875 2.878 0.244 1.00 92.69 84 ASN A O 1
ATOM 716 N N . ILE A 1 85 ? -1.704 2.788 -0.310 1.00 93.25 85 ILE A N 1
ATOM 717 C CA . ILE A 1 85 ? -1.214 2.999 1.063 1.00 93.25 85 ILE A CA 1
ATOM 718 C C . ILE A 1 85 ? -1.707 4.334 1.614 1.00 93.25 85 ILE A C 1
ATOM 720 O O . ILE A 1 85 ? -2.220 4.384 2.728 1.00 93.25 85 ILE A O 1
ATOM 724 N N . ILE A 1 86 ? -1.568 5.405 0.833 1.00 91.25 86 ILE A N 1
ATOM 725 C CA . ILE A 1 86 ? -2.013 6.743 1.226 1.00 91.25 86 ILE A CA 1
ATOM 726 C C . ILE A 1 86 ? -3.515 6.747 1.520 1.00 91.25 86 ILE A C 1
ATOM 728 O O . ILE A 1 86 ? -3.935 7.273 2.550 1.00 91.25 86 ILE A O 1
ATOM 732 N N . PHE A 1 87 ? -4.313 6.118 0.655 1.00 91.81 87 PHE A N 1
ATOM 733 C CA . PHE A 1 87 ? -5.756 6.008 0.843 1.00 91.81 87 PHE A CA 1
ATOM 734 C C . PHE A 1 87 ? -6.117 5.276 2.145 1.00 91.81 87 PHE A C 1
ATOM 736 O O . PHE A 1 87 ? -6.899 5.794 2.941 1.00 91.81 87 PHE A O 1
ATOM 743 N N . TRP A 1 88 ? -5.502 4.120 2.416 1.00 91.94 88 TRP A N 1
ATOM 744 C CA . TRP A 1 88 ? -5.767 3.350 3.638 1.00 91.94 88 TRP A CA 1
ATOM 745 C C . TRP A 1 88 ? -5.226 4.002 4.914 1.00 91.94 88 TRP A C 1
ATOM 747 O O . TRP A 1 88 ? -5.791 3.810 5.986 1.00 91.94 88 TRP A O 1
ATOM 757 N N . LEU A 1 89 ? -4.149 4.786 4.837 1.00 93.12 89 LEU A N 1
ATOM 758 C CA . LEU A 1 89 ? -3.597 5.491 5.999 1.00 93.12 89 LEU A CA 1
ATOM 759 C C . LEU A 1 89 ? -4.295 6.824 6.295 1.00 93.12 89 LEU A C 1
ATOM 761 O O . LEU A 1 89 ? -4.146 7.351 7.399 1.00 93.12 89 LEU A O 1
ATOM 765 N N . LYS A 1 90 ? -5.077 7.367 5.356 1.00 92.06 90 LYS A N 1
ATOM 766 C CA . LYS A 1 90 ? -5.808 8.631 5.516 1.00 92.06 90 LYS A CA 1
ATOM 767 C C . LYS A 1 90 ? -6.691 8.702 6.774 1.00 92.06 90 LYS A C 1
ATOM 769 O O . LYS A 1 90 ? -6.606 9.720 7.457 1.00 92.06 90 LYS A O 1
ATOM 774 N N . PRO A 1 91 ? -7.472 7.668 7.153 1.00 89.69 91 PRO A N 1
ATOM 775 C CA . PRO A 1 91 ? -8.250 7.698 8.397 1.00 89.69 91 PRO A CA 1
ATOM 776 C C . PRO A 1 91 ? -7.404 7.669 9.681 1.00 89.69 91 PRO A C 1
ATOM 778 O O . PRO A 1 91 ? -7.923 7.993 10.744 1.00 89.69 91 PRO A O 1
ATOM 781 N N . PHE A 1 92 ? -6.117 7.310 9.608 1.00 89.19 92 PHE A N 1
ATOM 782 C CA . PHE A 1 92 ? -5.213 7.274 10.765 1.00 89.19 92 PHE A CA 1
ATOM 783 C C . PHE A 1 92 ? -4.355 8.535 10.881 1.00 89.19 92 PHE A C 1
ATOM 785 O O . PHE A 1 92 ? -4.103 9.020 11.981 1.00 89.19 92 PHE A O 1
ATOM 792 N N . MET A 1 93 ? -3.858 9.044 9.750 1.00 90.88 93 MET A N 1
ATOM 793 C CA . MET A 1 93 ? -2.902 10.153 9.696 1.00 90.88 93 MET A CA 1
ATOM 794 C C . MET A 1 93 ? -3.219 11.100 8.525 1.00 90.88 93 MET A C 1
ATOM 796 O O . MET A 1 93 ? -2.432 11.190 7.579 1.00 90.88 93 MET A O 1
ATOM 800 N N . PRO A 1 94 ? -4.348 11.829 8.567 1.00 88.31 94 PRO A N 1
ATOM 801 C CA . PRO A 1 94 ? -4.846 12.597 7.425 1.00 88.31 94 PRO A CA 1
ATOM 802 C C . PRO A 1 94 ? -3.849 13.654 6.937 1.00 88.31 94 PRO A C 1
ATOM 804 O O . PRO A 1 94 ? -3.514 13.670 5.757 1.00 88.31 94 PRO A O 1
ATOM 807 N N . GLN A 1 95 ? -3.279 14.450 7.848 1.00 87.69 95 GLN A N 1
ATOM 808 C CA . GLN A 1 95 ? -2.314 15.502 7.502 1.00 87.69 95 GLN A CA 1
ATOM 809 C C . GLN A 1 95 ? -1.061 14.941 6.812 1.00 87.69 95 GLN A C 1
ATOM 811 O O . GLN A 1 95 ? -0.584 15.487 5.822 1.00 87.69 95 GLN A O 1
ATOM 816 N N . LYS A 1 96 ? -0.536 13.810 7.301 1.00 86.56 96 LYS A N 1
ATOM 817 C CA . LYS A 1 96 ? 0.646 13.177 6.699 1.00 86.56 96 LYS A CA 1
ATOM 818 C C . LYS A 1 96 ? 0.345 12.549 5.348 1.00 86.56 96 LYS A C 1
ATOM 820 O O . LYS A 1 96 ? 1.218 12.527 4.483 1.00 86.56 96 LYS A O 1
ATOM 825 N N . MET A 1 97 ? -0.868 12.040 5.159 1.00 90.06 97 MET A N 1
ATOM 826 C CA . MET A 1 97 ? -1.275 11.485 3.875 1.00 90.06 97 MET A CA 1
ATOM 827 C C . MET A 1 97 ? -1.544 12.576 2.839 1.00 90.06 97 MET A C 1
ATOM 829 O O . MET A 1 97 ? -1.201 12.375 1.679 1.00 90.06 97 MET A O 1
ATOM 833 N N . GLU A 1 98 ? -2.043 13.747 3.237 1.00 87.38 98 GLU A N 1
ATOM 834 C CA . GLU A 1 98 ? -2.134 14.918 2.353 1.00 87.38 98 GLU A CA 1
ATOM 835 C C . GLU A 1 98 ? -0.755 15.382 1.874 1.00 87.38 98 GLU A C 1
ATOM 837 O O . GLU A 1 98 ? -0.553 15.515 0.667 1.00 87.38 98 GLU A O 1
ATOM 842 N N . GLU A 1 99 ? 0.222 15.514 2.783 1.00 86.75 99 GLU A N 1
ATOM 843 C CA . GLU A 1 99 ? 1.621 15.795 2.419 1.00 86.75 99 GLU A CA 1
ATOM 844 C C . GLU A 1 99 ? 2.130 14.763 1.385 1.00 86.75 99 GLU A C 1
ATOM 846 O O . GLU A 1 99 ? 2.692 15.123 0.348 1.00 86.75 99 GLU A O 1
ATOM 851 N N . ALA A 1 100 ? 1.887 13.466 1.616 1.00 86.00 100 ALA A N 1
ATOM 852 C CA . ALA A 1 100 ? 2.299 12.393 0.708 1.00 86.00 100 ALA A CA 1
ATOM 853 C C . ALA A 1 100 ? 1.591 12.439 -0.665 1.00 86.00 100 ALA A C 1
ATOM 855 O O . ALA A 1 100 ? 2.237 12.220 -1.697 1.00 86.00 100 ALA A O 1
ATOM 856 N N . GLU A 1 101 ? 0.289 12.745 -0.709 1.00 85.62 101 GLU A N 1
ATOM 857 C CA . GLU A 1 101 ? -0.456 12.959 -1.959 1.00 85.62 101 GLU A CA 1
ATOM 858 C C . GLU A 1 101 ? 0.123 14.133 -2.758 1.00 85.62 101 GLU A C 1
ATOM 860 O O . GLU A 1 101 ? 0.270 14.042 -3.982 1.00 85.62 101 GLU A O 1
ATOM 865 N N . GLU A 1 102 ? 0.450 15.237 -2.083 1.00 85.50 102 GLU A N 1
ATOM 866 C CA . GLU A 1 102 ? 1.065 16.407 -2.706 1.00 85.50 102 GLU A CA 1
ATOM 867 C C . GLU A 1 102 ? 2.440 16.080 -3.283 1.00 85.50 102 GLU A C 1
ATOM 869 O O . GLU A 1 102 ? 2.720 16.452 -4.427 1.00 85.50 102 GLU A O 1
ATOM 874 N N . TYR A 1 103 ? 3.279 15.338 -2.552 1.00 84.25 103 TYR A N 1
ATOM 875 C CA . TYR A 1 103 ? 4.559 14.865 -3.078 1.00 84.25 103 TYR A CA 1
ATOM 876 C C . TYR A 1 103 ? 4.359 14.058 -4.359 1.00 84.25 103 TYR A C 1
ATOM 878 O O . TYR A 1 103 ? 4.975 14.388 -5.372 1.00 84.25 103 TYR A O 1
ATOM 886 N N . LEU A 1 104 ? 3.449 13.076 -4.366 1.00 83.38 104 LEU A N 1
ATOM 887 C CA . LEU A 1 104 ? 3.158 12.277 -5.562 1.00 83.38 104 LEU A CA 1
ATOM 888 C C . LEU A 1 104 ? 2.682 13.127 -6.748 1.00 83.38 104 LEU A C 1
ATOM 890 O O . LEU A 1 104 ? 3.138 12.915 -7.873 1.00 83.38 104 LEU A O 1
ATOM 894 N N . LYS A 1 105 ? 1.792 14.103 -6.519 1.00 81.12 105 LYS A N 1
ATOM 895 C CA . LYS A 1 105 ? 1.312 15.029 -7.565 1.00 81.12 105 LYS A CA 1
ATOM 896 C C . LYS A 1 105 ? 2.450 15.884 -8.128 1.00 81.12 105 LYS A C 1
ATOM 898 O O . LYS A 1 105 ? 2.476 16.181 -9.324 1.00 81.12 105 LYS A O 1
ATOM 903 N N . ASN A 1 106 ? 3.404 16.257 -7.279 1.00 78.88 106 ASN A N 1
ATOM 904 C CA . ASN A 1 106 ? 4.509 17.142 -7.621 1.00 78.88 106 ASN A CA 1
ATOM 905 C C . ASN A 1 106 ? 5.764 16.424 -8.148 1.00 78.88 106 ASN A C 1
ATOM 907 O O . ASN A 1 106 ? 6.670 17.117 -8.610 1.00 78.88 106 ASN A O 1
ATOM 911 N N . ILE A 1 107 ? 5.821 15.083 -8.184 1.00 69.88 107 ILE A N 1
ATOM 912 C CA . ILE A 1 107 ? 6.954 14.324 -8.765 1.00 69.88 107 ILE A CA 1
ATOM 913 C C . ILE A 1 107 ? 7.270 14.785 -10.199 1.00 69.88 107 ILE A C 1
ATOM 915 O O . ILE A 1 107 ? 8.435 14.959 -10.550 1.00 69.88 107 ILE A O 1
ATOM 919 N N . ASN A 1 108 ? 6.248 15.086 -11.006 1.00 60.25 108 ASN A N 1
ATOM 920 C CA . ASN A 1 108 ? 6.438 15.584 -12.375 1.00 60.25 108 ASN A CA 1
ATOM 921 C C . ASN A 1 108 ? 6.884 17.060 -12.443 1.00 60.25 108 ASN A C 1
ATOM 923 O O . ASN A 1 108 ? 7.378 17.499 -13.477 1.00 60.25 108 ASN A O 1
ATOM 927 N N . LYS A 1 109 ? 6.710 17.837 -11.361 1.00 56.56 109 LYS A N 1
ATOM 928 C CA . LYS A 1 109 ? 7.072 19.266 -11.269 1.00 56.56 109 LYS A CA 1
ATOM 929 C C . LYS A 1 109 ? 8.410 19.513 -10.554 1.00 56.56 109 LYS A C 1
ATOM 931 O O . LYS A 1 109 ? 9.017 20.556 -10.767 1.00 56.56 109 LYS A O 1
ATOM 936 N N . GLN A 1 110 ? 8.883 18.581 -9.720 1.00 51.19 110 GLN A N 1
ATOM 937 C CA . GLN A 1 110 ? 10.025 18.763 -8.806 1.00 51.19 110 GLN A CA 1
ATOM 938 C C . GLN A 1 110 ? 11.294 17.974 -9.178 1.00 51.19 110 GLN A C 1
ATOM 940 O O . GLN A 1 110 ? 12.169 17.793 -8.330 1.00 51.19 110 GLN A O 1
ATOM 945 N N . SER A 1 111 ? 11.480 17.588 -10.447 1.00 48.97 111 SER A N 1
ATOM 946 C CA . SER A 1 111 ? 12.734 16.959 -10.917 1.00 48.97 111 SER A CA 1
ATOM 947 C C . SER A 1 111 ? 14.003 17.809 -10.672 1.00 48.97 111 SER A C 1
ATOM 949 O O . SER A 1 111 ? 15.106 17.319 -10.897 1.00 48.97 111 SER A O 1
ATOM 951 N N . GLY A 1 112 ? 13.876 19.065 -10.221 1.00 47.38 112 GLY A N 1
ATOM 952 C CA . GLY A 1 112 ? 14.997 19.968 -9.946 1.00 47.38 112 GLY A CA 1
ATOM 953 C C . GLY A 1 112 ? 15.380 20.191 -8.476 1.00 47.38 112 GLY A C 1
ATOM 954 O O . GLY A 1 112 ? 16.419 20.808 -8.249 1.00 47.38 112 GLY A O 1
ATOM 955 N N . LYS A 1 113 ? 14.593 19.780 -7.462 1.00 50.88 113 LYS A N 1
ATOM 956 C CA . LYS A 1 113 ? 14.926 20.137 -6.060 1.00 50.88 113 LYS A CA 1
ATOM 957 C C . LYS A 1 113 ? 14.148 19.350 -4.995 1.00 50.88 113 LYS A C 1
ATOM 959 O O . LYS A 1 113 ? 13.286 19.894 -4.314 1.00 50.88 113 LYS A O 1
ATOM 964 N N . LEU A 1 114 ? 14.474 18.076 -4.805 1.00 55.03 114 LEU A N 1
ATOM 965 C CA . LEU A 1 114 ? 13.949 17.287 -3.685 1.00 55.03 114 LEU A CA 1
ATOM 966 C C . LEU A 1 114 ? 15.004 17.191 -2.573 1.00 55.03 114 LEU A C 1
ATOM 968 O O . LEU A 1 114 ? 15.808 16.265 -2.536 1.00 55.03 114 LEU A O 1
ATOM 972 N N . ASN A 1 115 ? 14.990 18.152 -1.644 1.00 56.44 115 ASN A N 1
ATOM 973 C CA . ASN A 1 115 ? 15.683 18.047 -0.353 1.00 56.44 115 ASN A CA 1
ATOM 974 C C . ASN A 1 115 ? 14.844 17.185 0.603 1.00 56.44 115 ASN A C 1
ATOM 976 O O . ASN A 1 115 ? 14.325 17.672 1.603 1.00 56.44 115 ASN A O 1
ATOM 980 N N . LEU A 1 116 ? 14.681 15.903 0.273 1.00 60.78 116 LEU A N 1
ATOM 981 C CA . LEU A 1 116 ? 13.878 14.970 1.072 1.00 60.78 116 LEU A CA 1
ATOM 982 C C . LEU A 1 116 ? 14.555 14.565 2.392 1.00 60.78 116 LEU A C 1
ATOM 984 O O . LEU A 1 116 ? 13.896 14.003 3.257 1.00 60.78 116 LEU A O 1
ATOM 988 N N . PHE A 1 117 ? 15.836 14.904 2.580 1.00 62.91 117 PHE A N 1
ATOM 989 C CA . PHE A 1 117 ? 16.561 14.698 3.836 1.00 62.91 117 PHE A CA 1
ATOM 990 C C . PHE A 1 117 ? 17.564 15.840 4.076 1.00 62.91 117 PHE A C 1
ATOM 992 O O . PHE A 1 117 ? 18.721 15.745 3.654 1.00 62.91 117 PHE A O 1
ATOM 999 N N . PRO A 1 118 ? 17.164 16.952 4.717 1.00 61.81 118 PRO A N 1
ATOM 1000 C CA . PRO A 1 118 ? 18.130 17.937 5.189 1.00 61.81 118 PRO A CA 1
ATOM 1001 C C . PRO A 1 118 ? 19.021 17.293 6.262 1.00 61.81 118 PRO A C 1
ATOM 1003 O O . PRO A 1 118 ? 18.529 16.745 7.246 1.00 61.81 118 PRO A O 1
ATOM 1006 N N . ARG A 1 119 ? 20.346 17.332 6.070 1.00 52.38 119 ARG A N 1
ATOM 1007 C CA . ARG A 1 119 ? 21.294 16.863 7.089 1.00 52.38 119 ARG A CA 1
ATOM 1008 C C . ARG A 1 119 ? 21.275 17.846 8.257 1.00 52.38 119 ARG A C 1
ATOM 1010 O O . ARG A 1 119 ? 21.534 19.030 8.050 1.00 52.38 119 ARG A O 1
ATOM 1017 N N . LEU A 1 120 ? 20.986 17.352 9.458 1.00 56.81 120 LEU A N 1
ATOM 1018 C CA . LEU A 1 120 ? 21.207 18.103 10.691 1.00 56.81 120 LEU A CA 1
ATOM 1019 C C . LEU A 1 120 ? 22.720 18.358 10.817 1.00 56.81 120 LEU A C 1
ATOM 1021 O O . LEU A 1 120 ? 23.508 17.419 10.686 1.00 56.81 120 LEU A O 1
ATOM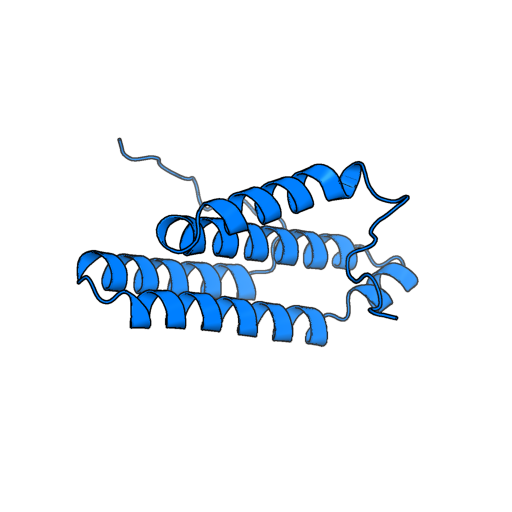 1025 N N . LYS A 1 121 ? 23.106 19.629 10.964 1.00 58.56 121 LYS A N 1
ATOM 1026 C CA . LYS A 1 121 ? 24.466 20.039 11.334 1.00 58.56 121 LYS A CA 1
ATOM 1027 C C . LYS A 1 121 ? 24.569 20.141 12.845 1.00 58.56 121 LYS A C 1
ATOM 1029 O O . LYS A 1 121 ? 23.566 20.583 13.447 1.00 58.56 121 LYS A O 1
#

Sequence (121 aa):
YDDDYDYDNDDGYDNEIKDFQKKIEVIYANKMNNYQLYEALTAVFSFVKKLDQYINQKEPWQLIKNRNSEAKKVLKTLTFGIKNIIFWLKPFMPQKMEEAEEYLKNINKQSGKLNLFPRLK